Protein AF-A0A1G1WY55-F1 (afdb_monomer_lite)

Foldseek 3Di:
DDPVVVVLVVQCPPPVRVLLVVQLVQLCVVVVVLVCQLVVLLVVLCVCCVVVVDPVSSVVSNVSSVVSSVVSNVPSVD

Radius of gyration: 14.56 Å; chains: 1; bounding box: 31×31×34 Å

pLDDT: mean 89.11, std 9.6, range [49.44, 97.56]

Structure (mmCIF, N/CA/C/O backbone):
data_AF-A0A1G1WY55-F1
#
_entry.id   AF-A0A1G1WY55-F1
#
loop_
_atom_site.group_PDB
_atom_site.id
_atom_site.type_symbol
_atom_site.label_atom_id
_atom_site.label_alt_id
_atom_site.label_comp_id
_atom_site.label_asym_id
_atom_site.label_entity_id
_atom_site.label_seq_id
_atom_site.pdbx_PDB_ins_code
_atom_site.Cartn_x
_atom_site.Cartn_y
_atom_site.Cartn_z
_atom_site.occupancy
_atom_site.B_iso_or_equiv
_atom_site.auth_seq_id
_atom_site.auth_comp_id
_atom_site.auth_asym_id
_atom_site.auth_atom_id
_atom_site.pdbx_PDB_model_num
ATOM 1 N N . MET A 1 1 ? -2.947 21.185 17.463 1.00 59.81 1 MET A N 1
ATOM 2 C CA . MET A 1 1 ? -3.333 20.127 16.513 1.00 59.81 1 MET A CA 1
ATOM 3 C C . MET A 1 1 ? -2.417 20.246 15.311 1.00 59.81 1 MET A C 1
ATOM 5 O O . MET A 1 1 ? -2.364 21.324 14.719 1.00 59.81 1 MET A O 1
ATOM 9 N N . SER A 1 2 ? -1.608 19.220 15.058 1.00 78.50 2 SER A N 1
ATOM 10 C CA . SER A 1 2 ? -0.639 19.219 13.962 1.00 78.50 2 SER A CA 1
ATOM 11 C C . SER A 1 2 ? -1.370 19.195 12.608 1.00 78.50 2 SER A C 1
ATOM 13 O O . SER A 1 2 ? -2.539 18.807 12.546 1.00 78.50 2 SER A O 1
ATOM 15 N N . PRO A 1 3 ? -0.726 19.617 11.508 1.00 73.12 3 PRO A N 1
ATOM 16 C CA . PRO A 1 3 ? -1.294 19.470 10.169 1.00 73.12 3 PRO A CA 1
ATOM 17 C C . PRO A 1 3 ? -1.672 18.020 9.821 1.00 73.12 3 PRO A C 1
ATOM 19 O O . PRO A 1 3 ? -2.637 17.817 9.090 1.00 73.12 3 PRO A O 1
ATOM 22 N N . HIS A 1 4 ? -0.962 17.031 10.377 1.00 67.75 4 HIS A N 1
ATOM 23 C CA . HIS A 1 4 ? -1.262 15.610 10.185 1.00 67.75 4 HIS A CA 1
ATOM 24 C C . HIS A 1 4 ? -2.576 15.221 10.864 1.00 67.75 4 HIS A C 1
ATOM 26 O O . HIS A 1 4 ? -3.440 14.647 10.216 1.00 67.75 4 HIS A O 1
ATOM 32 N N . ASP A 1 5 ? -2.792 15.670 12.102 1.00 75.94 5 ASP A N 1
ATOM 33 C CA . ASP A 1 5 ? -4.019 15.384 12.857 1.00 75.94 5 ASP A CA 1
ATOM 34 C C . ASP A 1 5 ? -5.272 15.934 12.141 1.00 75.94 5 ASP A C 1
ATOM 36 O O . ASP A 1 5 ? -6.354 15.361 12.230 1.00 75.94 5 ASP A O 1
ATOM 40 N N . LYS A 1 6 ? -5.136 17.060 11.421 1.00 78.06 6 LYS A N 1
ATOM 41 C CA . LYS A 1 6 ? -6.224 17.645 10.618 1.00 78.06 6 LYS A CA 1
ATOM 42 C C . LYS A 1 6 ? -6.511 16.849 9.347 1.00 78.06 6 LYS A C 1
ATOM 44 O O . LYS A 1 6 ? -7.670 16.743 8.957 1.00 78.06 6 LYS A O 1
ATOM 49 N N . LEU A 1 7 ? -5.468 16.348 8.686 1.00 75.12 7 LEU A N 1
ATOM 50 C CA . LEU A 1 7 ? -5.608 15.519 7.491 1.00 75.12 7 LEU A CA 1
ATOM 51 C C . LEU A 1 7 ? -6.232 14.169 7.847 1.00 75.12 7 LEU A C 1
ATOM 53 O O . LEU A 1 7 ? -7.146 13.730 7.158 1.00 75.12 7 LEU A O 1
ATOM 57 N N . ASP A 1 8 ? -5.793 13.566 8.949 1.00 75.81 8 ASP A N 1
ATOM 58 C CA . ASP A 1 8 ? -6.349 12.314 9.454 1.00 75.81 8 ASP A CA 1
ATOM 59 C C . ASP A 1 8 ? -7.835 12.481 9.793 1.00 75.81 8 ASP A C 1
ATOM 61 O O . ASP A 1 8 ? -8.650 11.687 9.335 1.00 75.81 8 ASP A O 1
ATOM 65 N N . ALA A 1 9 ? -8.216 13.572 10.472 1.00 79.12 9 ALA A N 1
ATOM 66 C CA . ALA A 1 9 ? -9.621 13.882 10.750 1.00 79.12 9 ALA A CA 1
ATOM 67 C C . ALA A 1 9 ? -10.464 14.048 9.468 1.00 79.12 9 ALA A C 1
ATOM 69 O O . ALA A 1 9 ? -11.571 13.525 9.375 1.00 79.12 9 ALA A O 1
ATOM 70 N N . LEU A 1 10 ? -9.924 14.725 8.448 1.00 81.62 10 LEU A N 1
ATOM 71 C CA . LEU A 1 10 ? -10.578 14.889 7.143 1.00 81.62 10 LEU A CA 1
ATOM 72 C C . LEU A 1 10 ? -10.775 13.558 6.408 1.00 81.62 10 LEU A C 1
ATOM 74 O O . LEU A 1 10 ? -11.792 13.358 5.748 1.00 81.62 10 LEU A O 1
ATOM 78 N N . VAL A 1 11 ? -9.792 12.662 6.490 1.00 78.88 11 VAL A N 1
ATOM 79 C CA . VAL A 1 11 ? -9.851 11.342 5.855 1.00 78.88 11 VAL A CA 1
ATOM 80 C C . VAL A 1 11 ? -10.807 10.422 6.612 1.00 78.88 11 VAL A C 1
ATOM 82 O O . VAL A 1 11 ? -11.549 9.677 5.972 1.00 78.88 11 VAL A O 1
ATOM 85 N N . GLU A 1 12 ? -10.834 10.489 7.945 1.00 76.56 12 GLU A N 1
ATOM 86 C CA . GLU A 1 12 ? -11.751 9.718 8.791 1.00 76.56 12 GLU A CA 1
ATOM 87 C C . GLU A 1 12 ? -13.223 10.112 8.600 1.00 76.56 12 GLU A C 1
ATOM 89 O O . GLU A 1 12 ? -14.082 9.229 8.631 1.00 76.56 12 GLU A O 1
ATOM 94 N N . ASP A 1 13 ? -13.513 11.385 8.317 1.00 83.25 13 ASP A N 1
ATOM 95 C CA . ASP A 1 13 ? -14.876 11.875 8.055 1.00 83.25 13 ASP A CA 1
ATOM 96 C C . ASP A 1 13 ? -15.453 11.405 6.704 1.00 83.25 13 ASP A C 1
ATOM 98 O O . ASP A 1 13 ? -16.663 11.489 6.468 1.00 83.25 13 ASP A O 1
ATOM 102 N N . LEU A 1 14 ? -14.626 10.869 5.797 1.00 87.31 14 LEU A N 1
ATOM 103 C CA . LEU A 1 14 ? -15.111 10.292 4.544 1.00 87.31 14 LEU A CA 1
ATOM 104 C C . LEU A 1 14 ? -15.707 8.895 4.796 1.00 87.31 14 LEU A C 1
ATOM 106 O O . LEU A 1 14 ? -14.990 7.993 5.227 1.00 87.31 14 LEU A O 1
ATOM 110 N N . PRO A 1 15 ? -16.976 8.631 4.437 1.00 77.81 15 PRO A N 1
ATOM 111 C CA . PRO A 1 15 ? -17.683 7.428 4.885 1.00 77.81 15 PRO A CA 1
ATOM 112 C C . PRO A 1 15 ? -17.009 6.123 4.436 1.00 77.81 15 PRO A C 1
ATOM 114 O O . PRO A 1 15 ? -16.768 5.223 5.243 1.00 77.81 15 PRO A O 1
ATOM 117 N N . LEU A 1 16 ? -16.656 6.017 3.152 1.00 84.19 16 LEU A N 1
ATOM 118 C CA . LEU A 1 16 ? -15.996 4.825 2.614 1.00 84.19 16 LEU A CA 1
ATOM 119 C C . LEU A 1 16 ? -14.479 4.853 2.846 1.00 84.19 16 LEU A C 1
ATOM 121 O O . LEU A 1 16 ? -13.901 3.870 3.307 1.00 84.19 16 LEU A O 1
ATOM 125 N N . VAL A 1 17 ? -13.835 5.982 2.542 1.00 85.50 17 VAL A N 1
ATOM 126 C CA . VAL A 1 17 ? -12.369 6.115 2.591 1.00 85.50 17 VAL A CA 1
ATOM 127 C C . VAL A 1 17 ? -11.861 6.065 4.031 1.00 85.50 17 VAL A C 1
ATOM 129 O O . VAL A 1 17 ? -10.935 5.307 4.312 1.00 85.50 17 VAL A O 1
ATOM 132 N N . GLY A 1 18 ? -12.510 6.776 4.952 1.00 85.62 18 GLY A N 1
ATOM 133 C CA . GLY A 1 18 ? -12.187 6.764 6.376 1.00 85.62 18 GLY A CA 1
ATOM 134 C C . GLY A 1 18 ? -12.350 5.382 6.992 1.00 85.62 18 GLY A C 1
ATOM 135 O O . GLY A 1 18 ? -11.471 4.919 7.716 1.00 85.62 18 GLY A O 1
ATOM 136 N N . THR A 1 19 ? -13.404 4.646 6.619 1.00 87.56 19 THR A N 1
ATOM 137 C CA . THR A 1 19 ? -13.592 3.253 7.061 1.00 87.56 19 THR A CA 1
ATOM 138 C C . THR A 1 19 ? -12.462 2.342 6.574 1.00 87.56 19 THR A C 1
ATOM 140 O O . THR A 1 19 ? -11.915 1.561 7.357 1.00 87.56 19 THR A O 1
ATOM 143 N N . ILE A 1 20 ? -12.081 2.442 5.295 1.00 89.62 20 ILE A N 1
ATOM 144 C CA . ILE A 1 20 ? -10.972 1.664 4.722 1.00 89.62 20 ILE A CA 1
ATOM 145 C C . ILE A 1 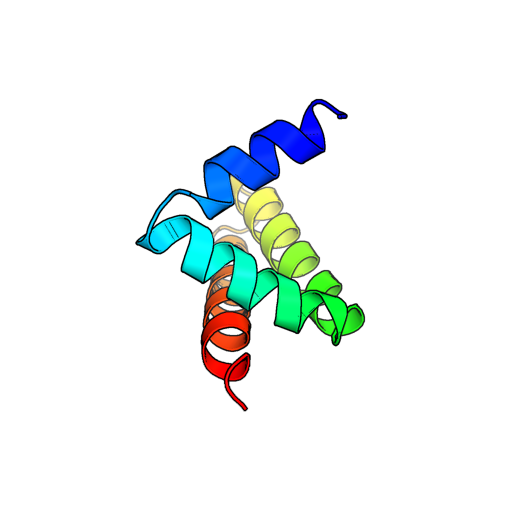20 ? -9.659 1.997 5.424 1.00 89.62 20 ILE A C 1
ATOM 147 O O . ILE A 1 20 ? -8.931 1.082 5.824 1.00 89.62 20 ILE A O 1
ATOM 151 N N . PHE A 1 21 ? -9.374 3.286 5.597 1.00 88.50 21 PHE A N 1
ATOM 152 C CA . PHE A 1 21 ? -8.142 3.766 6.203 1.00 88.50 21 PHE A CA 1
ATOM 153 C C . PHE A 1 21 ? -8.037 3.330 7.664 1.00 88.50 21 PHE A C 1
ATOM 155 O O . PHE A 1 21 ? -7.069 2.672 8.042 1.00 88.50 21 PHE A O 1
ATOM 162 N N . ARG A 1 22 ? -9.085 3.573 8.458 1.00 87.38 22 ARG A N 1
ATOM 163 C CA . ARG A 1 22 ? -9.162 3.171 9.865 1.00 87.38 22 ARG A CA 1
ATOM 164 C C . ARG A 1 22 ? -8.981 1.668 10.034 1.00 87.38 22 ARG A C 1
ATOM 166 O O . ARG A 1 22 ? -8.219 1.233 10.897 1.00 87.38 22 ARG A O 1
ATOM 173 N N . ARG A 1 23 ? -9.643 0.854 9.203 1.00 90.12 23 ARG A N 1
ATOM 174 C CA . ARG A 1 23 ? -9.526 -0.607 9.297 1.00 90.12 23 ARG A CA 1
ATOM 175 C C . ARG A 1 23 ? -8.117 -1.089 8.977 1.00 90.12 23 ARG A C 1
ATOM 177 O O . ARG A 1 23 ? -7.553 -1.865 9.748 1.00 90.12 23 ARG A O 1
ATOM 184 N N . ASN A 1 24 ? -7.531 -0.607 7.886 1.00 91.19 24 ASN A N 1
ATOM 185 C CA . ASN A 1 24 ? -6.151 -0.937 7.536 1.00 91.19 24 ASN A CA 1
ATOM 186 C C . ASN A 1 24 ? -5.177 -0.500 8.634 1.00 91.19 24 ASN A C 1
ATOM 188 O O . ASN A 1 24 ? -4.347 -1.294 9.067 1.00 91.19 24 ASN A O 1
ATOM 192 N N . TYR A 1 25 ? -5.324 0.725 9.141 1.00 89.38 25 TYR A N 1
ATOM 193 C CA . TYR A 1 25 ? -4.478 1.273 10.195 1.00 89.38 25 TYR A CA 1
ATOM 194 C C . TYR A 1 25 ? -4.508 0.418 11.469 1.00 89.38 25 TYR A C 1
ATOM 196 O O . TYR A 1 25 ? -3.457 0.074 12.013 1.00 89.38 25 TYR A O 1
ATOM 204 N N . LEU A 1 26 ? -5.698 0.006 11.921 1.00 90.75 26 LEU A N 1
ATOM 205 C CA . LEU A 1 26 ? -5.848 -0.852 13.101 1.00 90.75 26 LEU A CA 1
ATOM 206 C C . LEU A 1 26 ? -5.139 -2.202 12.944 1.00 90.75 26 LEU A C 1
ATOM 208 O O . LEU A 1 26 ? -4.532 -2.686 13.902 1.00 90.75 26 LEU A O 1
ATOM 212 N N . TYR A 1 27 ? -5.193 -2.799 11.752 1.00 92.56 27 TYR A N 1
ATOM 213 C CA . TYR A 1 27 ? -4.485 -4.042 11.459 1.00 92.56 27 TYR A CA 1
ATOM 214 C C . TYR A 1 27 ? -2.970 -3.820 11.402 1.00 92.56 27 TYR A C 1
ATOM 216 O O . TYR A 1 27 ? -2.201 -4.505 12.079 1.00 92.56 27 TYR A O 1
ATOM 224 N N . PHE A 1 28 ? -2.530 -2.808 10.658 1.00 92.38 28 PHE A N 1
ATOM 225 C CA . PHE A 1 28 ? -1.117 -2.503 10.463 1.00 92.38 28 PHE A CA 1
ATOM 226 C C . PHE A 1 28 ? -0.392 -2.123 11.747 1.00 92.38 28 PHE A C 1
ATOM 228 O O . PHE A 1 28 ? 0.763 -2.514 11.920 1.00 92.38 28 PHE A O 1
ATOM 235 N N . LYS A 1 29 ? -1.077 -1.447 12.676 1.00 90.75 29 LYS A N 1
ATOM 236 C CA . LYS A 1 29 ? -0.548 -1.132 14.008 1.00 90.75 29 LYS A CA 1
ATOM 237 C C . LYS A 1 29 ? -0.186 -2.387 14.810 1.00 90.75 29 LYS A C 1
ATOM 239 O O . LYS A 1 29 ? 0.742 -2.347 15.611 1.00 90.75 29 LYS A O 1
ATOM 244 N N . LYS A 1 30 ? -0.912 -3.493 14.616 1.00 93.62 30 LYS A N 1
ATOM 245 C CA . LYS A 1 30 ? -0.660 -4.776 15.298 1.00 93.62 30 LYS A CA 1
ATOM 246 C C . LYS A 1 30 ? 0.330 -5.668 14.544 1.00 93.62 30 LYS A C 1
ATOM 248 O O . LYS A 1 30 ? 0.933 -6.551 15.147 1.00 93.62 30 LYS A O 1
ATOM 253 N N . HIS A 1 31 ? 0.502 -5.447 13.241 1.00 94.12 31 HIS A N 1
ATOM 254 C CA . HIS A 1 31 ? 1.264 -6.321 12.350 1.00 94.12 31 HIS A CA 1
ATOM 255 C C . HIS A 1 31 ? 2.362 -5.570 11.584 1.00 94.12 31 HIS A C 1
ATOM 257 O O . HIS A 1 31 ? 2.484 -5.714 10.371 1.00 94.12 31 HIS A O 1
ATOM 263 N N . THR A 1 32 ? 3.202 -4.803 12.289 1.00 92.81 32 THR A N 1
ATOM 264 C CA . THR A 1 32 ? 4.240 -3.932 11.699 1.00 92.81 32 THR A CA 1
ATOM 265 C C . THR A 1 32 ? 5.146 -4.637 10.687 1.00 92.81 32 THR A C 1
ATOM 267 O O . THR A 1 32 ? 5.442 -4.073 9.637 1.00 92.81 32 THR A O 1
ATOM 270 N N . LEU A 1 33 ? 5.557 -5.883 10.955 1.00 94.19 33 LEU A N 1
ATOM 271 C CA . LEU A 1 33 ? 6.386 -6.648 10.016 1.00 94.19 33 LEU A CA 1
ATOM 272 C C . LEU A 1 33 ? 5.668 -6.870 8.677 1.00 94.19 33 LEU A C 1
ATOM 274 O O . LEU A 1 33 ? 6.246 -6.645 7.618 1.00 94.19 33 LEU A O 1
ATOM 278 N N . LEU A 1 34 ? 4.397 -7.273 8.727 1.00 92.50 34 LEU A N 1
ATOM 279 C CA . LEU A 1 34 ? 3.584 -7.482 7.533 1.00 92.50 34 LEU A CA 1
ATOM 280 C C . LEU A 1 34 ? 3.309 -6.154 6.819 1.00 92.50 34 LEU A C 1
ATOM 282 O O . LEU A 1 34 ? 3.412 -6.092 5.599 1.00 92.50 34 LEU A O 1
ATOM 286 N N . THR A 1 35 ? 3.043 -5.079 7.564 1.00 94.00 35 THR A N 1
ATOM 287 C CA . THR A 1 35 ? 2.900 -3.723 7.015 1.00 94.00 35 THR A CA 1
ATOM 288 C C . THR A 1 35 ? 4.132 -3.312 6.214 1.00 94.00 35 THR A C 1
ATOM 290 O O . THR A 1 35 ? 3.995 -2.838 5.086 1.00 94.00 35 THR A O 1
ATOM 293 N N . ASN A 1 36 ? 5.331 -3.538 6.757 1.00 95.38 36 ASN A N 1
ATOM 294 C CA . ASN A 1 36 ? 6.585 -3.220 6.077 1.00 95.38 36 ASN A CA 1
ATOM 295 C C . ASN A 1 36 ? 6.773 -4.057 4.808 1.00 95.38 36 ASN A C 1
ATOM 297 O O . ASN A 1 36 ? 7.214 -3.524 3.794 1.00 95.38 36 ASN A O 1
ATOM 301 N N . LEU A 1 37 ? 6.400 -5.340 4.832 1.00 95.94 37 LEU A N 1
ATOM 302 C CA . LEU A 1 37 ? 6.444 -6.194 3.642 1.00 95.94 37 LEU A CA 1
ATOM 303 C C . LEU A 1 37 ? 5.479 -5.712 2.553 1.00 95.94 37 LEU A C 1
ATOM 305 O O . LEU A 1 37 ? 5.869 -5.646 1.392 1.00 95.94 37 LEU A O 1
ATOM 309 N N . ILE A 1 38 ? 4.255 -5.328 2.921 1.00 96.31 38 ILE A N 1
ATOM 310 C CA . ILE A 1 38 ? 3.246 -4.807 1.987 1.00 96.31 38 ILE A CA 1
ATOM 311 C C . ILE A 1 38 ? 3.746 -3.525 1.312 1.00 96.31 38 ILE A C 1
ATOM 313 O O . ILE A 1 38 ? 3.745 -3.435 0.086 1.00 96.31 38 ILE A O 1
ATOM 317 N N . HIS A 1 39 ? 4.229 -2.555 2.094 1.00 96.19 39 HIS A N 1
ATOM 318 C CA . HIS A 1 39 ? 4.695 -1.273 1.554 1.00 96.19 39 HIS A CA 1
ATOM 319 C C . HIS A 1 39 ? 6.022 -1.410 0.800 1.00 96.19 39 HIS A C 1
ATOM 321 O O . HIS A 1 39 ? 6.203 -0.771 -0.233 1.00 96.19 39 HIS A O 1
ATOM 327 N N . GLY A 1 40 ? 6.929 -2.271 1.269 1.00 97.00 40 GLY A N 1
ATOM 328 C CA . GLY A 1 40 ? 8.167 -2.592 0.561 1.00 97.00 40 GLY A CA 1
ATOM 329 C C . GLY A 1 40 ? 7.895 -3.250 -0.790 1.00 97.00 40 GLY A C 1
ATOM 330 O O . GLY A 1 40 ? 8.478 -2.850 -1.792 1.00 97.00 40 GLY A O 1
ATOM 331 N N . SER A 1 41 ? 6.955 -4.200 -0.836 1.00 96.75 41 SER A N 1
ATOM 332 C CA . SER A 1 41 ? 6.495 -4.840 -2.072 1.00 96.75 41 SER A CA 1
ATOM 333 C C . SER A 1 41 ? 5.875 -3.822 -3.031 1.00 96.75 41 SER A C 1
ATOM 335 O O . SER A 1 41 ? 6.290 -3.732 -4.183 1.00 96.75 41 SER A O 1
ATOM 337 N N . PHE A 1 42 ? 4.964 -2.978 -2.540 1.00 97.06 42 PHE A N 1
ATOM 338 C CA . PHE A 1 42 ? 4.335 -1.938 -3.353 1.00 97.06 42 PHE A CA 1
ATOM 339 C C . PHE A 1 42 ? 5.363 -0.951 -3.929 1.00 97.06 42 PHE A C 1
ATOM 341 O O . PHE A 1 42 ? 5.352 -0.677 -5.128 1.00 97.06 42 PHE A O 1
ATOM 348 N N . GLY A 1 43 ? 6.283 -0.456 -3.093 1.00 96.38 43 GLY A N 1
ATOM 349 C CA . GLY A 1 43 ? 7.344 0.465 -3.504 1.00 96.38 43 GLY A CA 1
ATOM 350 C C . GLY A 1 43 ? 8.312 -0.150 -4.514 1.00 96.38 43 GLY A C 1
ATOM 351 O O . GLY A 1 43 ? 8.664 0.505 -5.495 1.00 96.38 43 GLY A O 1
ATOM 352 N N . LEU A 1 44 ? 8.692 -1.419 -4.323 1.00 96.19 44 LEU A N 1
ATOM 353 C CA . LEU A 1 44 ? 9.519 -2.167 -5.272 1.00 96.19 44 LEU A CA 1
ATOM 354 C C . LEU A 1 44 ? 8.819 -2.287 -6.631 1.00 96.19 44 LEU A C 1
ATOM 356 O O . LEU A 1 44 ? 9.419 -1.969 -7.655 1.00 96.19 44 LEU A O 1
ATOM 360 N N . GLY A 1 45 ? 7.542 -2.683 -6.636 1.00 96.81 45 GLY A N 1
ATOM 361 C CA . GLY A 1 45 ? 6.747 -2.803 -7.858 1.00 96.81 45 GLY A CA 1
ATOM 362 C C . GLY A 1 45 ? 6.641 -1.480 -8.613 1.00 96.81 45 GLY A C 1
ATOM 363 O O . GLY A 1 45 ? 6.904 -1.427 -9.814 1.00 96.81 45 GLY A O 1
ATOM 364 N N . LEU A 1 46 ? 6.350 -0.392 -7.893 1.00 96.44 46 LEU A N 1
ATOM 365 C CA . LEU A 1 46 ? 6.295 0.952 -8.464 1.00 96.44 46 LEU A CA 1
ATOM 366 C C . LEU A 1 46 ? 7.649 1.371 -9.061 1.00 96.44 46 LEU A C 1
ATOM 368 O O . LEU A 1 46 ? 7.700 1.881 -10.177 1.00 96.44 46 LEU A O 1
ATOM 372 N N . GLY A 1 47 ? 8.747 1.115 -8.344 1.00 96.38 47 GLY A N 1
ATOM 373 C CA . GLY A 1 47 ? 10.103 1.415 -8.803 1.00 96.38 47 GLY A CA 1
ATOM 37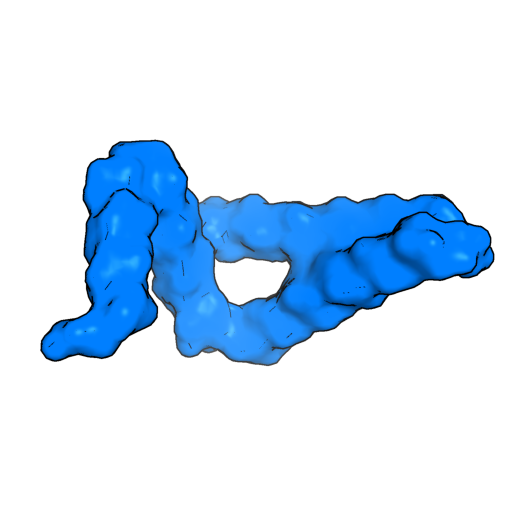4 C C . GLY A 1 47 ? 10.475 0.664 -10.082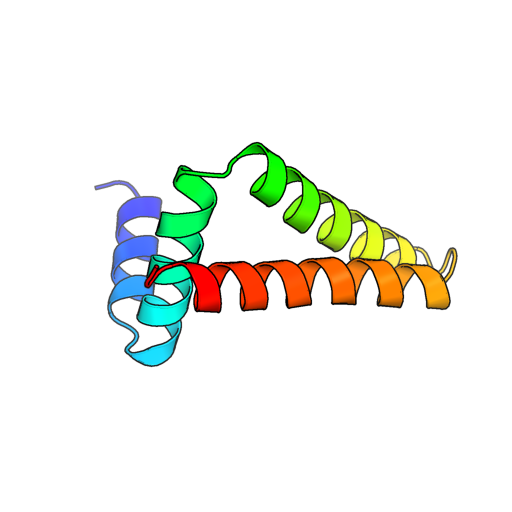 1.00 96.38 47 GLY A C 1
ATOM 375 O O . GLY A 1 47 ? 11.002 1.266 -11.014 1.00 96.38 47 GLY A O 1
ATOM 376 N N . MET A 1 48 ? 10.147 -0.628 -10.167 1.00 96.44 48 MET A N 1
ATOM 377 C CA . MET A 1 48 ? 10.397 -1.439 -11.364 1.00 96.44 48 MET A CA 1
ATOM 378 C C . MET A 1 48 ? 9.605 -0.944 -12.581 1.00 96.44 48 MET A C 1
ATOM 380 O O . MET A 1 48 ? 10.159 -0.912 -13.680 1.00 96.44 48 MET A O 1
ATOM 384 N N . LEU A 1 49 ? 8.348 -0.524 -12.382 1.00 96.06 49 LEU A N 1
ATOM 385 C CA . LEU A 1 49 ? 7.499 0.035 -13.440 1.00 96.06 49 LEU A CA 1
ATOM 386 C C . LEU A 1 49 ? 7.999 1.406 -13.918 1.00 96.06 49 LEU A C 1
ATOM 388 O O . LEU A 1 49 ? 8.057 1.647 -15.120 1.00 96.06 49 LEU A O 1
ATOM 392 N N . ILE A 1 50 ? 8.396 2.291 -12.996 1.00 96.38 50 ILE A N 1
ATOM 393 C CA . ILE A 1 50 ? 8.926 3.624 -13.331 1.00 96.38 50 ILE A CA 1
ATOM 394 C C . ILE A 1 50 ? 10.245 3.516 -14.101 1.00 96.38 50 ILE A C 1
ATOM 396 O O . ILE A 1 50 ? 10.460 4.251 -15.062 1.00 96.38 50 ILE A O 1
ATOM 400 N N . LEU A 1 51 ? 11.128 2.603 -13.691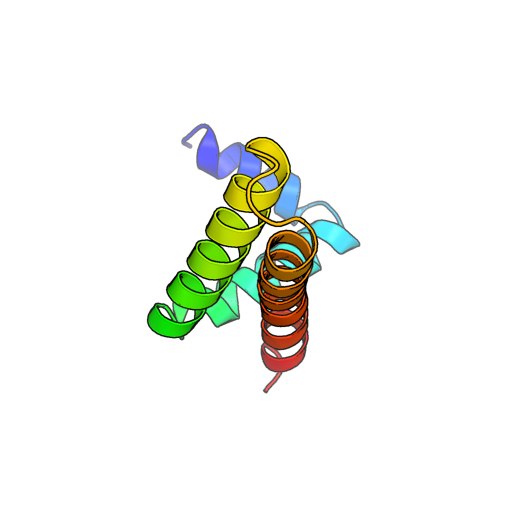 1.00 95.19 51 LEU A N 1
ATOM 401 C CA . LEU A 1 51 ? 12.436 2.408 -14.322 1.00 95.19 51 LEU A CA 1
ATOM 402 C C . LEU A 1 51 ? 12.379 1.533 -15.585 1.00 95.19 51 LEU A C 1
ATOM 404 O O . LEU A 1 51 ? 13.419 1.314 -16.201 1.00 95.19 51 LEU A O 1
ATOM 408 N N . ALA A 1 52 ? 11.199 1.019 -15.955 1.00 87.44 52 ALA A N 1
ATOM 409 C CA . ALA A 1 52 ? 10.996 0.071 -17.054 1.00 87.44 52 ALA A CA 1
ATOM 410 C C . ALA A 1 52 ? 11.954 -1.143 -17.009 1.00 87.44 52 ALA A C 1
ATOM 412 O O . ALA A 1 52 ? 12.322 -1.693 -18.046 1.00 87.44 52 ALA A O 1
ATOM 413 N N . ALA A 1 53 ? 12.374 -1.549 -15.805 1.00 81.12 53 ALA A N 1
ATOM 414 C CA . ALA A 1 53 ? 13.395 -2.578 -15.611 1.00 81.12 53 ALA A CA 1
ATOM 415 C C . ALA A 1 53 ? 12.848 -3.984 -15.898 1.00 81.12 53 ALA A C 1
ATOM 417 O O . ALA A 1 53 ? 13.467 -4.762 -16.618 1.00 81.12 53 ALA A O 1
ATOM 418 N N . ASP A 1 54 ? 11.671 -4.294 -15.349 1.00 89.25 54 ASP A N 1
ATOM 419 C CA . ASP A 1 54 ? 10.885 -5.479 -15.689 1.00 89.25 54 ASP A CA 1
ATOM 420 C C . ASP A 1 54 ? 9.418 -5.218 -15.334 1.00 89.25 54 ASP A C 1
ATOM 422 O O . ASP A 1 54 ? 9.020 -5.208 -14.164 1.00 89.25 54 ASP A O 1
ATOM 426 N N . ASN A 1 55 ? 8.606 -4.989 -16.365 1.00 92.25 55 ASN A N 1
ATOM 427 C CA . ASN A 1 55 ? 7.202 -4.640 -16.188 1.00 92.25 55 ASN A CA 1
ATOM 428 C C . ASN A 1 55 ? 6.387 -5.791 -15.590 1.00 92.25 55 ASN A C 1
ATOM 430 O O . ASN A 1 55 ? 5.444 -5.538 -14.845 1.00 92.25 55 ASN A O 1
ATOM 434 N N . THR A 1 56 ? 6.741 -7.045 -15.880 1.00 96.19 56 THR A N 1
ATOM 435 C CA . THR A 1 56 ? 5.992 -8.207 -15.389 1.00 96.19 56 THR A CA 1
ATOM 436 C C . THR A 1 56 ? 6.123 -8.298 -13.877 1.00 96.19 56 THR A C 1
ATOM 438 O O . THR A 1 56 ? 5.119 -8.316 -13.164 1.00 96.19 56 THR A O 1
ATOM 441 N N . TRP A 1 57 ? 7.359 -8.280 -13.375 1.00 95.62 57 TRP A N 1
ATOM 442 C CA . TRP A 1 57 ? 7.607 -8.329 -11.935 1.00 95.62 57 TRP A CA 1
ATOM 443 C C . TRP A 1 57 ? 7.176 -7.046 -11.225 1.00 95.62 57 TRP A C 1
ATOM 445 O O . TRP A 1 57 ? 6.662 -7.124 -10.110 1.00 95.62 57 TRP A O 1
ATOM 455 N N . GLY A 1 58 ? 7.280 -5.890 -11.888 1.00 96.75 58 GLY A N 1
ATOM 456 C CA . GLY A 1 58 ? 6.730 -4.632 -11.386 1.00 96.75 58 GLY A CA 1
ATOM 457 C C . GLY A 1 58 ? 5.236 -4.732 -11.068 1.00 96.75 58 GLY A C 1
ATOM 458 O O . GLY A 1 58 ? 4.815 -4.409 -9.955 1.00 96.75 58 GLY A O 1
ATOM 459 N N . TRP A 1 59 ? 4.440 -5.277 -11.995 1.00 97.06 59 TRP A N 1
ATOM 460 C CA . TRP A 1 59 ? 3.017 -5.528 -11.758 1.00 97.06 59 TRP A CA 1
ATOM 461 C C . TRP A 1 59 ? 2.772 -6.575 -10.670 1.00 97.06 59 TRP A C 1
ATOM 463 O O . TRP A 1 59 ? 1.888 -6.368 -9.841 1.00 97.06 59 TRP A O 1
ATOM 473 N N . VAL A 1 60 ? 3.544 -7.668 -10.628 1.00 97.44 60 VAL A N 1
ATOM 474 C CA . VAL A 1 60 ? 3.407 -8.698 -9.578 1.00 97.44 60 VAL A CA 1
ATOM 475 C C . VAL A 1 60 ? 3.581 -8.086 -8.188 1.00 97.44 60 VAL A C 1
ATOM 477 O O . VAL A 1 60 ? 2.717 -8.262 -7.330 1.00 97.44 60 VAL A O 1
ATOM 480 N N . PHE A 1 61 ? 4.654 -7.329 -7.962 1.00 97.56 61 PHE A N 1
ATOM 481 C CA . PHE A 1 61 ? 4.915 -6.692 -6.671 1.00 97.56 61 PHE A CA 1
ATOM 482 C C . PHE A 1 61 ? 3.888 -5.606 -6.327 1.00 97.56 61 PHE A C 1
ATOM 484 O O . PHE A 1 61 ? 3.439 -5.522 -5.183 1.00 97.56 61 PHE A O 1
ATOM 491 N N . LEU A 1 62 ? 3.439 -4.827 -7.315 1.00 96.69 62 LEU A N 1
ATOM 492 C CA . LEU A 1 62 ? 2.377 -3.844 -7.108 1.00 96.69 62 LEU A CA 1
ATOM 493 C C . LEU A 1 62 ? 1.069 -4.519 -6.657 1.00 96.69 62 LEU A C 1
ATOM 495 O O . LEU A 1 62 ? 0.456 -4.093 -5.676 1.00 96.69 62 LEU A O 1
ATOM 499 N N . TRP A 1 63 ? 0.671 -5.606 -7.326 1.00 96.94 63 TRP A N 1
ATOM 500 C CA . TRP A 1 63 ? -0.516 -6.379 -6.961 1.00 96.94 63 TRP A CA 1
ATOM 501 C C . TRP A 1 63 ? -0.382 -7.041 -5.594 1.00 96.94 63 TRP A C 1
ATOM 503 O O . TRP A 1 63 ? -1.348 -7.029 -4.837 1.00 96.94 63 TRP A O 1
ATOM 513 N N . LEU A 1 64 ? 0.794 -7.562 -5.231 1.00 96.44 64 LEU A N 1
ATOM 514 C CA . LEU A 1 64 ? 1.041 -8.093 -3.886 1.00 96.44 64 LEU A CA 1
ATOM 515 C C . LEU A 1 64 ? 0.837 -7.024 -2.805 1.00 96.44 64 LEU A C 1
ATOM 517 O O . LEU A 1 64 ? 0.179 -7.296 -1.799 1.00 96.44 64 LEU A O 1
ATOM 521 N N . GLY A 1 65 ? 1.322 -5.800 -3.030 1.00 95.69 65 GLY A N 1
ATOM 522 C CA . GLY A 1 65 ? 1.066 -4.664 -2.144 1.00 95.69 65 GLY A CA 1
ATOM 523 C C . GLY A 1 65 ? -0.428 -4.347 -2.013 1.00 95.69 65 GLY A C 1
ATOM 524 O O . GLY A 1 65 ? -0.966 -4.295 -0.906 1.00 95.69 65 GLY A O 1
ATOM 525 N N . ILE A 1 66 ? -1.133 -4.214 -3.142 1.00 95.62 66 ILE A N 1
ATOM 526 C CA . ILE A 1 66 ? -2.579 -3.927 -3.167 1.00 95.62 66 ILE A CA 1
ATOM 527 C C . ILE A 1 66 ? -3.377 -5.030 -2.455 1.00 95.62 66 ILE A C 1
ATOM 529 O O . ILE A 1 66 ? -4.214 -4.742 -1.598 1.00 95.62 66 ILE A O 1
ATOM 533 N N . LEU A 1 67 ? -3.102 -6.299 -2.763 1.00 96.62 67 LEU A N 1
ATOM 534 C CA . LEU A 1 67 ? -3.756 -7.444 -2.129 1.00 96.62 67 LEU A CA 1
ATOM 535 C C . LEU A 1 67 ? -3.459 -7.510 -0.629 1.00 96.62 67 LEU A C 1
ATOM 537 O O . LEU A 1 67 ? -4.333 -7.895 0.143 1.00 96.62 67 LEU A O 1
ATOM 541 N N . GLY A 1 68 ? -2.272 -7.080 -0.199 1.00 95.00 68 GLY A N 1
ATOM 542 C CA . GLY A 1 68 ? -1.927 -6.914 1.209 1.00 95.00 68 GLY A CA 1
ATOM 543 C C . GLY A 1 68 ? -2.844 -5.932 1.943 1.00 95.00 68 GLY A C 1
ATOM 544 O O . GLY A 1 68 ? -3.317 -6.241 3.038 1.00 95.00 68 GLY A O 1
ATOM 545 N N . HIS A 1 69 ? -3.159 -4.786 1.329 1.00 94.50 69 HIS A N 1
ATOM 546 C CA . HIS A 1 69 ? -4.135 -3.832 1.874 1.00 94.50 69 HIS A CA 1
ATOM 547 C C . HIS A 1 69 ? -5.554 -4.415 1.920 1.00 94.50 69 HIS A C 1
ATOM 549 O O . HIS A 1 69 ? -6.259 -4.270 2.918 1.00 94.50 69 HIS A O 1
ATOM 555 N N . VAL A 1 70 ? -5.978 -5.134 0.875 1.00 94.69 70 VAL A N 1
ATOM 556 C CA . VAL A 1 70 ? -7.284 -5.818 0.873 1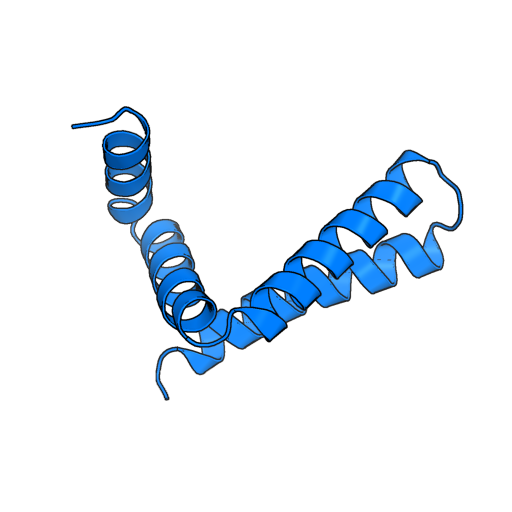.00 94.69 70 VAL A CA 1
ATOM 557 C C . VAL A 1 70 ? -7.347 -6.870 1.985 1.00 94.69 70 VAL A C 1
ATOM 559 O O . VAL A 1 70 ? -8.324 -6.935 2.730 1.00 94.69 70 VAL A O 1
ATOM 562 N N . TYR A 1 71 ? -6.289 -7.664 2.144 1.00 94.38 71 TYR A N 1
ATOM 563 C CA . TYR A 1 71 ? -6.183 -8.667 3.198 1.00 94.38 71 TYR A CA 1
ATOM 564 C C . TYR A 1 71 ? -6.269 -8.039 4.592 1.00 94.38 71 TYR A C 1
ATOM 566 O O . TYR A 1 71 ? -7.054 -8.505 5.420 1.00 94.38 71 TYR A O 1
ATOM 574 N N . ALA A 1 72 ? -5.512 -6.967 4.839 1.00 93.38 72 ALA A N 1
ATOM 575 C CA . ALA A 1 72 ? -5.557 -6.230 6.097 1.00 93.38 72 ALA A CA 1
ATOM 576 C C . ALA A 1 72 ? -6.971 -5.719 6.389 1.00 93.38 72 ALA A C 1
ATOM 578 O O . ALA A 1 72 ? -7.510 -6.005 7.454 1.00 93.38 72 ALA A O 1
ATOM 579 N N . PHE A 1 73 ? -7.615 -5.074 5.412 1.00 92.81 73 PHE A N 1
ATOM 580 C CA . PHE A 1 73 ? -8.991 -4.594 5.534 1.00 92.81 73 PHE A CA 1
ATOM 581 C C . PHE A 1 73 ? -9.979 -5.701 5.936 1.00 92.81 73 PHE A C 1
ATOM 583 O O . PHE A 1 73 ? -10.780 -5.507 6.854 1.00 92.81 73 PHE A O 1
ATOM 590 N N . VAL A 1 74 ? -9.920 -6.864 5.277 1.00 92.69 74 VAL A N 1
ATOM 591 C CA . 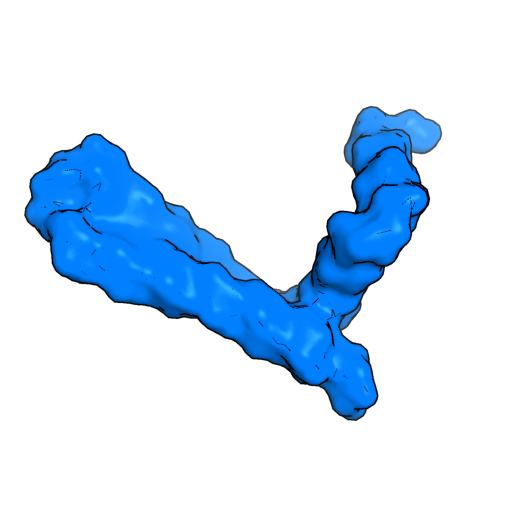VAL A 1 74 ? -10.798 -8.015 5.559 1.00 92.69 74 VAL A CA 1
ATOM 592 C C . VAL A 1 74 ? -10.518 -8.612 6.940 1.00 92.69 74 VAL A C 1
ATOM 594 O O . VAL A 1 74 ? -11.439 -9.074 7.613 1.00 92.69 74 VAL A O 1
ATOM 597 N N . LYS A 1 75 ? -9.257 -8.614 7.384 1.00 92.81 75 LYS A N 1
ATOM 598 C CA . LYS A 1 75 ? -8.856 -9.214 8.661 1.00 92.81 75 LYS A CA 1
ATOM 599 C C . LYS A 1 75 ? -9.110 -8.342 9.883 1.00 92.81 75 LYS A C 1
ATOM 601 O O . LYS A 1 75 ? -9.155 -8.906 10.967 1.00 92.81 75 LYS A O 1
ATOM 606 N N . THR A 1 76 ? -9.312 -7.033 9.738 1.00 83.25 76 THR A N 1
ATOM 607 C CA . THR A 1 76 ? -9.512 -6.128 10.885 1.00 83.25 76 THR A CA 1
ATOM 608 C C . THR A 1 76 ? -10.743 -6.439 11.753 1.00 83.25 76 THR A C 1
ATOM 610 O O . THR A 1 76 ? -10.766 -6.034 12.910 1.00 83.25 76 THR A O 1
ATOM 613 N N . ASP A 1 77 ? -11.731 -7.185 11.252 1.00 63.00 77 ASP A N 1
ATOM 614 C CA . ASP A 1 77 ? -12.943 -7.545 12.014 1.00 63.00 77 ASP A CA 1
ATOM 615 C C . ASP A 1 77 ? -12.866 -8.916 12.720 1.00 63.00 77 ASP A C 1
ATOM 617 O O . ASP A 1 77 ? -13.869 -9.389 13.256 1.00 63.00 77 ASP A O 1
ATOM 621 N N . LYS A 1 78 ? -11.706 -9.583 12.699 1.00 49.44 78 LYS A N 1
ATOM 622 C CA . LYS A 1 78 ? -11.435 -10.813 13.462 1.00 49.44 78 LYS A CA 1
ATOM 623 C C . LYS A 1 78 ? -10.429 -10.538 14.571 1.00 49.44 78 LYS A C 1
ATOM 625 O O . LYS A 1 78 ? -10.565 -11.190 15.626 1.00 49.44 78 LYS A O 1
#

Secondary structure (DSSP, 8-state):
--HHHHHHHHHHTSHHHHHHHHHHHHHHHH-HHHHHHHHHHHHHHHHHHHTTS-HHHHHHHHHHHHHHHHHHHHHTT-

Organism: NCBI:txid1802605

Sequence (78 aa):
MSPHDKLDALVEDLPLVGTIFRRNYLYFKKHTLLTNLIHGSFGLGLGMLILAADNTWGWVFLWLGILGHVYAFVKTDK